Protein AF-A0A7X7KSI6-F1 (afdb_monomer_lite)

Secondary structure (DSSP, 8-state):
--HHHHHHHHHHHHHHHHHHHHHHHHHHS-EEETTEEE--THHHHHHHHHHH-HHHHHHHHHHHHHHHHHH---S---HHHHHHHHHHHHHHHHHHHHH-----HHHHHHHHHHHIIIIIIIIHHHHHHHH-

Foldseek 3Di:
DPDVVVVVVVLVVLLVVLLVVLLCQQPVVWDDDPPDIDGPSLVSLLVNLQPNHLQSSLVSQLVSVVVSCVVPVPDDDDVLLSNLSSVLSNLSNVLNVVVVDHPDPVSNVVSVVVSCVPRVVPSVVVRVVVVD

Radius of gyration: 15.12 Å; chains: 1; bounding box: 46×34×44 Å

Structure (mmCIF, N/CA/C/O backbone):
data_AF-A0A7X7KSI6-F1
#
_entry.id   AF-A0A7X7KSI6-F1
#
loop_
_atom_site.group_PDB
_atom_site.id
_atom_site.type_symbol
_atom_site.label_atom_id
_atom_site.label_alt_id
_atom_site.label_comp_id
_atom_site.label_asym_id
_atom_site.label_entity_id
_atom_site.label_seq_id
_atom_site.pdbx_PDB_ins_code
_atom_site.Cartn_x
_atom_site.Cartn_y
_atom_site.Cartn_z
_atom_site.occupancy
_atom_site.B_iso_or_equiv
_atom_site.auth_seq_id
_atom_site.auth_comp_id
_atom_site.auth_asym_id
_atom_site.auth_atom_id
_atom_site.pdbx_PDB_model_num
ATOM 1 N N . MET A 1 1 ? -23.593 -12.921 20.359 1.00 45.38 1 MET A N 1
ATOM 2 C CA . MET A 1 1 ? -22.339 -13.456 19.773 1.00 45.38 1 MET A CA 1
ATOM 3 C C . MET A 1 1 ? -22.084 -13.034 18.306 1.00 45.38 1 MET A C 1
ATOM 5 O O . MET A 1 1 ? -21.289 -13.690 17.650 1.00 45.38 1 MET A O 1
ATOM 9 N N . SER A 1 2 ? -22.694 -11.970 17.741 1.00 49.12 2 SER A N 1
ATOM 10 C CA . SER A 1 2 ? -22.824 -11.886 16.262 1.00 49.12 2 SER A CA 1
ATOM 11 C C . SER A 1 2 ? -22.322 -10.632 15.516 1.00 49.12 2 SER A C 1
ATOM 13 O O . SER A 1 2 ? -22.258 -10.691 14.290 1.00 49.12 2 SER A O 1
ATOM 15 N N . GLN A 1 3 ? -21.936 -9.522 16.163 1.00 55.69 3 GLN A N 1
ATOM 16 C CA . GLN A 1 3 ? -21.551 -8.303 15.413 1.00 55.69 3 GLN A CA 1
ATOM 17 C C . GLN A 1 3 ? -20.062 -8.252 15.027 1.00 55.69 3 GLN A C 1
ATOM 19 O O . GLN A 1 3 ? -19.723 -7.860 13.910 1.00 55.69 3 GLN A O 1
ATOM 24 N N . THR A 1 4 ? -19.165 -8.727 15.896 1.00 63.66 4 THR A N 1
ATOM 25 C CA . THR A 1 4 ? -17.717 -8.756 15.618 1.00 63.66 4 THR A CA 1
ATOM 26 C C . THR A 1 4 ? -17.382 -9.686 14.449 1.00 63.66 4 THR A C 1
ATOM 28 O O . THR A 1 4 ? -16.657 -9.294 13.538 1.00 63.66 4 THR A O 1
ATOM 31 N N . ASN A 1 5 ? -17.991 -10.878 14.406 1.00 64.12 5 ASN A N 1
ATOM 32 C CA . ASN A 1 5 ? -17.717 -11.879 13.369 1.00 64.12 5 ASN A CA 1
ATOM 33 C C . ASN A 1 5 ? -18.138 -11.413 11.971 1.00 64.12 5 ASN A C 1
ATOM 35 O O . ASN A 1 5 ? -17.400 -11.612 11.010 1.00 64.12 5 ASN A O 1
ATOM 39 N N . ARG A 1 6 ? -19.284 -10.731 11.844 1.00 68.31 6 ARG A N 1
ATOM 40 C CA . ARG A 1 6 ? -19.756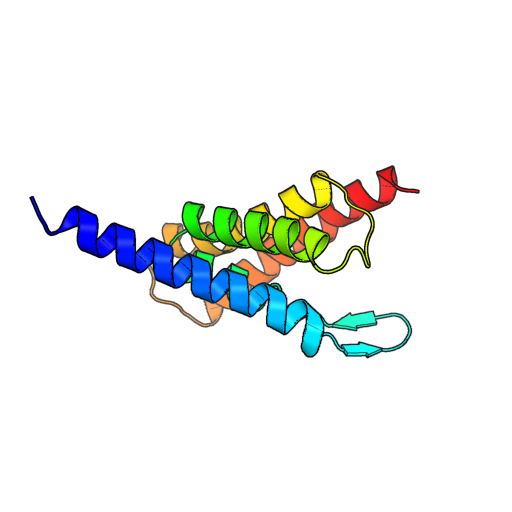 -10.212 10.551 1.00 68.31 6 ARG A CA 1
ATOM 41 C C . ARG A 1 6 ? -18.793 -9.175 9.972 1.00 68.31 6 ARG A C 1
ATOM 43 O O . ARG A 1 6 ? -18.522 -9.198 8.775 1.00 68.31 6 ARG A O 1
ATOM 50 N N . ASN A 1 7 ? -18.257 -8.290 10.810 1.00 77.62 7 ASN A N 1
ATOM 51 C CA . ASN A 1 7 ? -17.293 -7.283 10.369 1.00 77.62 7 ASN A CA 1
ATOM 52 C C . ASN A 1 7 ? -15.943 -7.907 10.000 1.00 77.62 7 ASN A C 1
ATOM 54 O O . ASN A 1 7 ? -15.354 -7.509 8.997 1.00 77.62 7 ASN A O 1
ATOM 58 N N . SER A 1 8 ? -15.483 -8.912 10.748 1.00 82.69 8 SER A N 1
ATOM 59 C CA . SER A 1 8 ? -14.259 -9.652 10.420 1.00 82.69 8 SER A CA 1
ATOM 60 C C . SER A 1 8 ? -14.375 -10.409 9.096 1.00 82.69 8 SER A C 1
ATOM 62 O O . SER A 1 8 ? -13.482 -10.297 8.261 1.00 82.69 8 SER A O 1
ATOM 64 N N . ILE A 1 9 ? -15.496 -11.098 8.856 1.00 88.81 9 ILE A N 1
ATOM 65 C CA . ILE A 1 9 ? -15.747 -11.802 7.589 1.00 88.81 9 ILE A CA 1
ATOM 66 C C . ILE A 1 9 ? -15.773 -10.807 6.426 1.00 88.81 9 ILE A C 1
ATOM 68 O O . ILE A 1 9 ? -15.102 -11.026 5.426 1.00 88.81 9 ILE A O 1
ATOM 72 N N . ARG A 1 10 ? -16.462 -9.666 6.569 1.00 88.12 10 ARG A N 1
ATOM 73 C CA . ARG A 1 10 ? -16.497 -8.633 5.517 1.00 88.12 10 ARG A CA 1
ATOM 74 C C . ARG A 1 10 ? -15.107 -8.086 5.186 1.00 88.12 10 ARG A C 1
ATOM 76 O O . ARG A 1 10 ? -14.801 -7.921 4.009 1.00 88.12 10 ARG A O 1
ATOM 83 N N . LYS A 1 11 ? -14.270 -7.819 6.196 1.00 88.25 11 LYS A N 1
ATOM 84 C CA . LYS A 1 11 ? -12.886 -7.358 5.986 1.00 88.25 11 LYS A CA 1
ATOM 85 C C . LYS A 1 11 ? -12.047 -8.406 5.262 1.00 88.25 11 LYS A C 1
ATOM 87 O O . LYS A 1 11 ? -11.344 -8.057 4.322 1.00 88.25 11 LYS A O 1
ATOM 92 N N . LEU A 1 12 ? -12.177 -9.672 5.656 1.00 91.56 12 LEU A N 1
ATOM 93 C CA . LEU A 1 12 ? -11.492 -10.786 5.007 1.00 91.56 12 LEU A CA 1
ATOM 94 C C . LEU A 1 12 ? -11.904 -10.920 3.535 1.00 91.56 12 LEU A C 1
ATOM 96 O O . LEU A 1 12 ? -11.042 -11.003 2.666 1.00 91.56 12 LEU A O 1
ATOM 100 N N . THR A 1 13 ? -13.206 -10.887 3.242 1.00 93.88 13 THR A N 1
ATOM 101 C CA . THR A 1 13 ? -13.708 -10.972 1.864 1.00 93.88 13 THR A CA 1
ATOM 102 C C . THR A 1 13 ? -13.217 -9.799 1.018 1.00 93.88 13 THR A C 1
ATOM 104 O O . THR A 1 13 ? -12.763 -10.008 -0.101 1.00 93.88 13 THR A O 1
ATOM 107 N N . LEU A 1 14 ? -13.247 -8.571 1.548 1.00 92.88 14 LEU A N 1
ATOM 108 C CA . LEU A 1 14 ? -12.734 -7.397 0.835 1.00 92.88 14 LEU A CA 1
ATOM 109 C C . LEU A 1 14 ? -11.226 -7.487 0.581 1.00 92.88 14 LEU A C 1
ATOM 111 O O . LEU A 1 14 ? -10.791 -7.202 -0.531 1.00 92.88 14 LEU A O 1
ATOM 115 N N . ALA A 1 15 ? -10.436 -7.921 1.568 1.00 93.00 15 ALA A N 1
ATOM 116 C CA . ALA A 1 15 ? -9.001 -8.136 1.392 1.00 93.00 15 ALA A CA 1
ATOM 117 C C . ALA A 1 15 ? -8.726 -9.173 0.293 1.00 93.00 15 ALA A C 1
ATOM 119 O O . ALA A 1 15 ? -7.892 -8.940 -0.578 1.00 93.00 15 ALA A O 1
ATOM 120 N N . ALA A 1 16 ? -9.481 -10.277 0.278 1.00 93.19 16 ALA A N 1
ATOM 121 C CA . ALA A 1 16 ? -9.361 -11.305 -0.751 1.00 93.19 16 ALA A CA 1
ATOM 122 C C . ALA A 1 16 ? -9.702 -10.775 -2.155 1.00 93.19 16 ALA A C 1
ATOM 124 O O . ALA A 1 16 ? -8.996 -11.079 -3.115 1.00 93.19 16 ALA A O 1
ATOM 125 N N . VAL A 1 17 ? -10.740 -9.940 -2.277 1.00 94.81 17 VAL A N 1
ATOM 126 C CA . VAL A 1 17 ? -11.109 -9.293 -3.546 1.00 94.81 17 VAL A CA 1
ATOM 127 C C . VAL A 1 17 ? -10.021 -8.325 -4.010 1.00 94.81 17 VAL A C 1
ATOM 129 O O . VAL A 1 17 ? -9.633 -8.369 -5.175 1.00 94.81 17 VAL A O 1
ATOM 132 N N . PHE A 1 18 ? -9.482 -7.483 -3.122 1.00 94.06 18 PHE A N 1
ATOM 133 C CA . PHE A 1 18 ? -8.395 -6.566 -3.482 1.00 94.06 18 PHE A CA 1
ATOM 134 C C . PHE A 1 18 ? -7.111 -7.301 -3.862 1.00 94.06 18 PHE A C 1
ATOM 136 O O . PHE A 1 18 ? -6.446 -6.900 -4.811 1.00 94.06 18 PHE A O 1
ATOM 143 N N . MET A 1 19 ? -6.790 -8.394 -3.173 1.00 93.69 19 MET A N 1
ATOM 144 C CA . MET A 1 19 ? -5.671 -9.270 -3.515 1.00 93.69 19 MET A CA 1
ATOM 145 C C . MET A 1 19 ? -5.849 -9.877 -4.910 1.00 93.69 19 MET A C 1
ATOM 147 O O . MET A 1 19 ? -4.952 -9.772 -5.744 1.00 93.69 19 MET A O 1
ATOM 151 N N . ALA A 1 20 ? -7.015 -10.465 -5.197 1.00 92.25 20 ALA A N 1
ATOM 152 C CA . ALA A 1 20 ? -7.313 -11.019 -6.516 1.00 92.25 20 ALA A CA 1
ATOM 153 C C . ALA A 1 20 ? -7.224 -9.940 -7.608 1.00 92.25 20 ALA A C 1
ATOM 155 O O . ALA A 1 20 ? -6.616 -10.160 -8.656 1.00 92.25 20 ALA A O 1
ATOM 156 N N . LEU A 1 21 ? -7.753 -8.745 -7.334 1.00 92.56 21 LEU A N 1
ATOM 157 C CA . LEU A 1 21 ? -7.670 -7.603 -8.238 1.00 92.56 21 LEU A CA 1
ATOM 158 C C . LEU A 1 21 ? -6.217 -7.160 -8.464 1.00 92.56 21 LEU A C 1
ATOM 160 O O . LEU A 1 21 ? -5.846 -6.898 -9.603 1.00 92.56 21 LEU A O 1
ATOM 164 N N . ALA A 1 22 ? -5.379 -7.118 -7.421 1.00 90.44 22 ALA A N 1
ATOM 165 C CA . ALA A 1 22 ? -3.957 -6.788 -7.535 1.00 90.44 22 ALA A CA 1
ATOM 166 C C . ALA A 1 22 ? -3.239 -7.756 -8.478 1.00 90.44 22 ALA A C 1
ATOM 168 O O . ALA A 1 22 ? -2.513 -7.322 -9.375 1.00 90.44 22 ALA A O 1
ATOM 169 N N . ILE A 1 23 ? -3.487 -9.059 -8.326 1.00 89.00 23 ILE A N 1
ATOM 170 C CA . ILE A 1 23 ? -2.894 -10.097 -9.175 1.00 89.00 23 ILE A CA 1
ATOM 171 C C . ILE A 1 23 ? -3.346 -9.906 -10.626 1.00 89.00 23 ILE A C 1
ATOM 173 O O . ILE A 1 23 ? -2.505 -9.816 -11.518 1.00 89.00 23 ILE A O 1
ATOM 177 N N . VAL A 1 24 ? -4.652 -9.769 -10.871 1.00 89.62 24 VAL A N 1
ATOM 178 C CA . VAL A 1 24 ? -5.196 -9.583 -12.225 1.00 89.62 24 VAL A CA 1
ATOM 179 C C . VAL A 1 24 ? -4.636 -8.312 -12.874 1.00 89.62 24 VAL A C 1
ATOM 181 O O . VAL A 1 24 ? -4.122 -8.375 -13.988 1.00 89.62 24 VAL A O 1
ATOM 184 N N . LEU A 1 25 ? -4.635 -7.170 -12.179 1.00 86.56 25 LEU A N 1
ATOM 185 C CA . LEU A 1 25 ? -4.106 -5.909 -12.719 1.00 86.56 25 LEU A CA 1
ATOM 186 C C . LEU A 1 25 ? -2.606 -5.977 -13.009 1.00 86.56 25 LEU A C 1
ATOM 188 O O . LEU A 1 25 ? -2.150 -5.442 -14.018 1.00 86.56 25 LEU A O 1
ATOM 192 N N . THR A 1 26 ? -1.834 -6.650 -12.156 1.00 84.12 26 THR A N 1
ATOM 193 C CA . THR A 1 26 ? -0.390 -6.833 -12.372 1.00 84.12 26 THR A CA 1
ATOM 194 C C . THR A 1 26 ? -0.099 -7.673 -13.610 1.00 84.12 26 THR A C 1
ATOM 196 O O . THR A 1 26 ? 0.949 -7.499 -14.229 1.00 84.12 26 THR A O 1
ATOM 199 N N . ARG A 1 27 ? -0.993 -8.605 -13.954 1.00 77.94 27 ARG A N 1
ATOM 200 C CA . ARG A 1 27 ? -0.772 -9.588 -15.020 1.00 77.94 27 ARG A CA 1
ATOM 201 C C . ARG A 1 27 ? -1.354 -9.155 -16.358 1.00 77.94 27 ARG A C 1
ATOM 203 O O . ARG A 1 27 ? -0.668 -9.266 -17.364 1.00 77.94 27 ARG A O 1
ATOM 210 N N . PHE A 1 28 ? -2.585 -8.657 -16.366 1.00 78.50 28 PHE A N 1
ATOM 211 C CA . PHE A 1 28 ? -3.305 -8.327 -17.598 1.00 78.50 28 PHE A CA 1
ATOM 212 C C . PHE A 1 28 ? -3.156 -6.864 -18.007 1.00 78.50 28 PHE A C 1
ATOM 214 O O . PHE A 1 28 ? -3.258 -6.550 -19.186 1.00 78.50 28 PHE A O 1
ATOM 221 N N . LEU A 1 29 ? -2.909 -5.970 -17.045 1.00 77.00 29 LEU A N 1
ATOM 222 C CA . LEU A 1 29 ? -2.878 -4.528 -17.280 1.00 77.00 29 LEU A CA 1
ATOM 223 C C . LEU A 1 29 ? -1.470 -3.926 -17.183 1.00 77.00 29 LEU A C 1
ATOM 225 O O . LEU A 1 29 ? -1.332 -2.708 -17.251 1.00 77.00 29 LEU A O 1
ATOM 229 N N . SER A 1 30 ? -0.414 -4.736 -17.027 1.00 76.56 30 SER A N 1
ATOM 230 C CA . SER A 1 30 ? 0.952 -4.203 -17.047 1.00 76.56 30 SER A CA 1
ATOM 231 C C . SER A 1 30 ? 1.369 -3.848 -18.472 1.00 76.56 30 SER A C 1
ATOM 233 O O . SER A 1 30 ? 1.522 -4.737 -19.313 1.00 76.56 30 SER A O 1
ATOM 235 N N . ILE A 1 31 ? 1.601 -2.565 -18.728 1.00 77.19 31 ILE A N 1
ATOM 236 C CA . ILE A 1 31 ? 2.078 -2.079 -20.021 1.00 77.19 31 ILE A CA 1
ATOM 237 C C . ILE A 1 31 ? 3.604 -1.993 -19.940 1.00 77.19 31 ILE A C 1
ATOM 239 O O . ILE A 1 31 ? 4.151 -1.205 -19.167 1.00 77.19 31 ILE A O 1
ATOM 243 N N . ASN A 1 32 ? 4.292 -2.829 -20.717 1.00 75.81 32 ASN A N 1
ATOM 244 C CA . ASN A 1 32 ? 5.749 -2.806 -20.830 1.00 75.81 32 ASN A CA 1
ATOM 245 C C . ASN A 1 32 ? 6.123 -1.993 -22.073 1.00 75.81 32 ASN A C 1
ATOM 247 O O . ASN A 1 32 ? 5.847 -2.408 -23.196 1.00 75.81 32 ASN A O 1
ATOM 251 N N . VAL A 1 33 ? 6.730 -0.830 -21.867 1.00 78.31 33 VAL A N 1
ATOM 252 C CA . VAL A 1 33 ? 7.226 0.058 -22.919 1.00 78.31 33 VAL A CA 1
ATOM 253 C C . VAL A 1 33 ? 8.747 -0.028 -22.923 1.00 78.31 33 VAL A C 1
ATOM 255 O O . VAL A 1 33 ? 9.391 0.734 -22.212 1.00 78.31 33 VAL A O 1
ATOM 258 N N . ALA A 1 34 ? 9.306 -0.955 -23.707 1.00 74.25 34 ALA A N 1
ATOM 259 C CA . ALA A 1 34 ? 10.743 -1.196 -23.921 1.00 74.25 34 ALA A CA 1
ATOM 260 C C . ALA A 1 34 ? 11.617 -1.267 -22.644 1.00 74.25 34 ALA A C 1
ATOM 262 O O . ALA A 1 34 ? 12.033 -2.349 -22.250 1.00 74.25 34 ALA A O 1
ATOM 263 N N . VAL A 1 35 ? 11.886 -0.125 -22.008 1.00 74.06 35 VAL A N 1
ATOM 264 C CA . VAL A 1 35 ? 12.718 0.041 -20.805 1.00 74.06 35 VAL A CA 1
ATOM 265 C C . VAL A 1 35 ? 11.878 0.270 -19.535 1.00 74.06 35 VAL A C 1
ATOM 267 O O . VAL A 1 35 ? 12.332 -0.020 -18.432 1.00 74.06 35 VAL A O 1
ATOM 270 N N . PHE A 1 36 ? 10.639 0.755 -19.664 1.00 70.31 36 PHE A N 1
ATOM 271 C CA . PHE A 1 36 ? 9.753 1.065 -18.540 1.00 70.31 36 PHE A CA 1
ATOM 272 C C . PHE A 1 36 ? 8.574 0.101 -18.462 1.00 70.31 36 PHE A C 1
ATOM 274 O O . PHE A 1 36 ? 7.907 -0.185 -19.454 1.00 70.31 36 PHE A O 1
ATOM 281 N N . ARG A 1 37 ? 8.258 -0.354 -17.249 1.00 73.06 37 ARG A N 1
ATOM 282 C CA . ARG A 1 37 ? 7.077 -1.170 -16.964 1.00 73.06 37 ARG A CA 1
ATOM 283 C C . ARG A 1 37 ? 6.109 -0.384 -16.091 1.00 73.06 37 ARG A C 1
ATOM 285 O O . ARG A 1 37 ? 6.388 -0.136 -14.921 1.00 73.06 37 ARG A O 1
ATOM 292 N N . PHE A 1 38 ? 4.943 -0.054 -16.638 1.00 76.69 38 PHE A N 1
ATOM 293 C CA . PHE A 1 38 ? 3.841 0.524 -15.875 1.00 76.69 38 PHE A CA 1
ATOM 294 C C . PHE A 1 38 ? 2.959 -0.599 -15.330 1.00 76.69 38 PHE A C 1
ATOM 296 O O . PHE A 1 38 ? 2.301 -1.315 -16.085 1.00 76.69 38 PHE A O 1
ATOM 303 N N . GLY A 1 39 ? 2.970 -0.780 -14.009 1.00 79.81 39 GLY A N 1
ATOM 304 C CA . GLY A 1 39 ? 2.171 -1.792 -13.320 1.00 79.81 39 GLY A CA 1
ATOM 305 C C . GLY A 1 39 ? 1.072 -1.171 -12.464 1.00 79.81 39 GLY A C 1
ATOM 306 O O . GLY A 1 39 ? 1.356 -0.387 -11.565 1.00 79.81 39 GLY A O 1
ATOM 307 N N . PHE A 1 40 ? -0.178 -1.587 -12.675 1.00 83.00 40 PHE A N 1
ATOM 308 C CA . PHE A 1 40 ? -1.320 -1.154 -11.854 1.00 83.00 40 PHE A CA 1
ATOM 309 C C . PHE A 1 40 ? -1.569 -2.043 -10.626 1.00 83.00 40 PHE A C 1
ATOM 311 O O . PHE A 1 40 ? -2.503 -1.809 -9.864 1.00 83.00 40 PHE A O 1
ATOM 318 N N . GLY A 1 41 ? -0.720 -3.047 -10.400 1.00 83.94 41 GLY A N 1
ATOM 319 C CA . GLY A 1 41 ? -0.835 -4.006 -9.298 1.00 83.94 41 GLY A CA 1
ATOM 320 C C . GLY A 1 41 ? -0.827 -3.401 -7.900 1.00 83.94 41 GLY A C 1
ATOM 321 O O . GLY A 1 41 ? -1.462 -3.918 -6.986 1.00 83.94 41 GLY A O 1
ATOM 322 N N . MET A 1 42 ? -0.139 -2.273 -7.741 1.00 87.19 42 MET A N 1
ATOM 323 C CA . MET A 1 42 ? -0.064 -1.563 -6.469 1.00 87.19 42 MET A CA 1
ATOM 324 C C . MET A 1 42 ? -1.383 -0.861 -6.122 1.00 87.19 42 MET A C 1
ATOM 326 O O . MET A 1 42 ? -1.649 -0.641 -4.944 1.00 87.19 42 MET A O 1
ATOM 330 N N . VAL A 1 43 ? -2.233 -0.526 -7.101 1.00 90.25 43 VAL A N 1
ATOM 331 C CA . VAL A 1 43 ? -3.456 0.259 -6.857 1.00 90.25 43 VAL A CA 1
ATOM 332 C C . VAL A 1 43 ? -4.422 -0.474 -5.913 1.00 90.25 43 VAL A C 1
ATOM 334 O O . VAL A 1 43 ? -4.799 0.115 -4.897 1.00 90.25 43 VAL A O 1
ATOM 337 N N . PRO A 1 44 ? -4.779 -1.756 -6.134 1.00 91.81 44 PRO A N 1
ATOM 338 C CA . PRO A 1 44 ? -5.654 -2.480 -5.210 1.00 91.81 44 PRO A CA 1
ATOM 339 C C . PRO A 1 44 ? -5.030 -2.706 -3.828 1.00 91.81 44 PRO A C 1
ATOM 341 O O . PRO A 1 44 ? -5.749 -2.711 -2.832 1.00 91.81 44 PRO A O 1
ATOM 344 N N . VAL A 1 45 ? -3.702 -2.838 -3.744 1.00 92.56 45 VAL A N 1
ATOM 345 C CA . VAL A 1 45 ? -2.981 -2.973 -2.465 1.00 92.56 45 VAL A CA 1
ATOM 346 C C . VAL A 1 45 ? -3.083 -1.683 -1.643 1.00 92.56 45 VAL A C 1
ATOM 348 O O . VAL A 1 45 ? -3.378 -1.732 -0.448 1.00 92.56 45 VAL A O 1
ATOM 351 N N . HIS A 1 46 ? -2.927 -0.521 -2.283 1.00 91.25 46 HIS A N 1
ATOM 352 C CA . HIS A 1 46 ? -3.135 0.774 -1.631 1.00 91.25 46 HIS A CA 1
ATOM 353 C C . HIS A 1 46 ? -4.592 0.943 -1.186 1.00 91.25 46 HIS A C 1
ATOM 355 O O . HIS A 1 46 ? -4.839 1.329 -0.044 1.00 91.25 46 HIS A O 1
ATOM 361 N N . LEU A 1 47 ? -5.560 0.580 -2.039 1.00 91.00 47 LEU A N 1
ATOM 362 C CA . LEU A 1 47 ? -6.986 0.609 -1.693 1.00 91.00 47 LEU A CA 1
ATOM 363 C C . LEU A 1 47 ? -7.310 -0.280 -0.485 1.00 91.00 47 LEU A C 1
ATOM 365 O O . LEU A 1 47 ? -8.056 0.147 0.397 1.00 91.00 47 LEU A O 1
ATOM 369 N N . ALA A 1 48 ? -6.720 -1.475 -0.400 1.00 92.81 48 ALA A N 1
ATOM 370 C CA . ALA A 1 48 ? -6.866 -2.349 0.759 1.00 92.81 48 ALA A CA 1
ATOM 371 C C . ALA A 1 48 ? -6.328 -1.687 2.036 1.00 92.81 48 ALA A C 1
ATOM 373 O O . ALA A 1 48 ? -7.008 -1.703 3.061 1.00 92.81 48 ALA A O 1
ATOM 374 N N . GLY A 1 49 ? -5.159 -1.042 1.970 1.00 90.94 49 GLY A N 1
ATOM 375 C CA . GLY A 1 49 ? -4.606 -0.270 3.085 1.00 90.94 49 GLY A CA 1
ATOM 376 C C . GLY A 1 49 ? -5.525 0.872 3.517 1.00 90.94 49 GLY A C 1
ATOM 377 O O . GLY A 1 49 ? -5.837 1.005 4.701 1.00 90.94 49 GLY A O 1
ATOM 378 N N . TYR A 1 50 ? -6.019 1.661 2.565 1.00 90.19 50 TYR A N 1
ATOM 379 C CA . TYR A 1 50 ? -6.889 2.802 2.839 1.00 90.19 50 TYR A CA 1
ATOM 380 C C . TYR A 1 50 ? -8.246 2.419 3.440 1.00 90.19 50 TYR A C 1
ATOM 382 O O . TYR A 1 50 ? -8.757 3.133 4.301 1.00 90.19 50 TYR A O 1
ATOM 390 N N . LEU A 1 51 ? -8.848 1.319 2.978 1.00 89.19 51 LEU A N 1
ATOM 391 C CA . LEU A 1 51 ? -10.213 0.930 3.348 1.00 89.19 51 LEU A CA 1
ATOM 392 C C . LEU A 1 51 ? -10.268 -0.035 4.536 1.00 89.19 51 LEU A C 1
ATOM 394 O O . LEU A 1 51 ? -11.211 0.013 5.326 1.00 89.19 51 LEU A O 1
ATOM 398 N N . LEU A 1 52 ? -9.287 -0.930 4.662 1.00 89.62 52 LEU A N 1
ATOM 399 C CA . LEU A 1 52 ? -9.269 -1.985 5.682 1.00 89.62 52 LEU A CA 1
ATOM 400 C C . LEU A 1 52 ? -8.260 -1.703 6.806 1.00 89.62 52 LEU A C 1
ATOM 402 O O . LEU A 1 52 ? -8.332 -2.334 7.866 1.00 89.62 52 LEU A O 1
ATOM 406 N N . GLY A 1 53 ? -7.370 -0.731 6.602 1.00 89.62 53 GLY A N 1
ATOM 407 C CA . GLY A 1 53 ? -6.333 -0.316 7.538 1.00 89.62 53 GLY A CA 1
ATOM 408 C C . GLY A 1 53 ? -4.955 -0.920 7.230 1.00 89.62 53 GLY A C 1
ATOM 409 O O . GLY A 1 53 ? -4.830 -1.812 6.387 1.00 89.62 53 GLY A O 1
ATOM 410 N N . PRO A 1 54 ? -3.908 -0.470 7.949 1.00 91.56 54 PRO A N 1
ATOM 411 C CA . PRO A 1 54 ? -2.512 -0.801 7.648 1.00 91.56 54 PRO A CA 1
ATOM 412 C C . PRO A 1 54 ? -2.219 -2.305 7.695 1.00 91.56 54 PRO A C 1
ATOM 414 O O . PRO A 1 54 ? -1.547 -2.828 6.813 1.00 91.56 54 PRO A O 1
ATOM 417 N N . PHE A 1 55 ? -2.764 -3.024 8.681 1.00 92.50 55 PHE A N 1
ATOM 418 C CA . PHE A 1 55 ? -2.521 -4.463 8.827 1.00 92.50 55 PHE A CA 1
ATOM 419 C C . PHE A 1 55 ? -3.112 -5.282 7.668 1.00 92.50 55 PHE A C 1
ATOM 421 O O . PHE A 1 55 ? -2.441 -6.138 7.096 1.00 92.50 55 PHE A O 1
ATOM 428 N N . TRP A 1 56 ? -4.355 -4.984 7.277 1.00 92.06 56 TRP A N 1
ATOM 429 C CA . TRP A 1 56 ? -5.012 -5.667 6.160 1.00 92.06 56 TRP A CA 1
ATOM 430 C C . TRP A 1 56 ? -4.404 -5.277 4.810 1.00 92.06 56 TRP A C 1
ATOM 432 O O . TRP A 1 56 ? -4.293 -6.134 3.936 1.00 92.06 56 TRP A O 1
ATOM 442 N N . GLY A 1 57 ? -3.954 -4.029 4.647 1.00 92.50 57 GLY A N 1
ATOM 443 C CA . GLY A 1 57 ? -3.189 -3.597 3.475 1.00 92.50 57 GLY A CA 1
ATOM 444 C C . GLY A 1 57 ? -1.871 -4.356 3.329 1.00 92.50 57 GLY A C 1
ATOM 445 O O . GLY A 1 57 ? -1.587 -4.881 2.254 1.00 92.50 57 GLY A O 1
ATOM 446 N N . ALA A 1 58 ? -1.110 -4.485 4.419 1.00 94.38 58 ALA A N 1
ATOM 447 C CA . ALA A 1 58 ? 0.145 -5.234 4.436 1.00 94.38 58 ALA A CA 1
ATOM 448 C C . ALA A 1 58 ? -0.056 -6.706 4.062 1.00 94.38 58 ALA A C 1
ATOM 450 O O . ALA A 1 58 ? 0.644 -7.230 3.197 1.00 94.38 58 ALA A O 1
ATOM 451 N N . LEU A 1 59 ? -1.060 -7.352 4.665 1.00 94.56 59 LEU A N 1
ATOM 452 C CA . LEU A 1 59 ? -1.399 -8.743 4.376 1.00 94.56 59 LEU A CA 1
ATOM 453 C C . LEU A 1 59 ? -1.831 -8.931 2.915 1.00 94.56 59 LEU A C 1
ATOM 455 O O . LEU A 1 59 ? -1.411 -9.885 2.270 1.00 94.56 59 LEU A O 1
ATOM 459 N N . THR A 1 60 ? -2.629 -8.003 2.379 1.00 93.94 60 THR A N 1
ATOM 460 C CA . THR A 1 60 ? -3.073 -8.037 0.977 1.00 93.94 60 THR A CA 1
ATOM 461 C C . THR A 1 60 ? -1.883 -7.941 0.022 1.00 93.94 60 THR A C 1
ATOM 463 O O . THR A 1 60 ? -1.814 -8.716 -0.925 1.00 93.94 60 THR A O 1
ATOM 466 N N . GLY A 1 61 ? -0.933 -7.032 0.276 1.00 92.50 61 GLY A N 1
ATOM 467 C CA . GLY A 1 61 ? 0.278 -6.879 -0.540 1.00 92.50 61 GLY A CA 1
ATOM 468 C C . GLY A 1 61 ? 1.195 -8.100 -0.479 1.00 92.50 61 GLY A C 1
ATOM 469 O O . GLY A 1 61 ? 1.616 -8.602 -1.519 1.00 92.50 61 GLY A O 1
ATOM 470 N N . LEU A 1 62 ? 1.424 -8.625 0.729 1.00 93.88 62 LEU A N 1
ATOM 471 C CA . LEU A 1 62 ? 2.229 -9.826 0.958 1.00 93.88 62 LEU A CA 1
ATOM 472 C C . LEU A 1 62 ? 1.654 -11.035 0.213 1.00 93.88 62 LEU A C 1
ATOM 474 O O . LEU A 1 62 ? 2.368 -11.718 -0.518 1.00 93.88 62 LEU A O 1
ATOM 478 N N . LEU A 1 63 ? 0.356 -11.297 0.379 1.00 93.06 63 LEU A N 1
ATOM 479 C CA . LEU A 1 63 ? -0.292 -12.448 -0.245 1.00 93.06 63 LEU A CA 1
ATOM 480 C C . LEU A 1 63 ? -0.428 -12.277 -1.760 1.00 93.06 63 LEU A C 1
ATOM 482 O O . LEU A 1 63 ? -0.238 -13.247 -2.489 1.00 93.06 63 LEU A O 1
ATOM 486 N N . ALA A 1 64 ? -0.716 -11.065 -2.246 1.00 91.31 64 ALA A N 1
ATOM 487 C CA . ALA A 1 64 ? -0.774 -10.793 -3.680 1.00 91.31 64 ALA A CA 1
ATOM 488 C C . ALA A 1 64 ? 0.569 -11.067 -4.369 1.00 91.31 64 ALA A C 1
ATOM 490 O O . ALA A 1 64 ? 0.577 -11.603 -5.475 1.00 91.31 64 ALA A O 1
ATOM 491 N N . ASP A 1 65 ? 1.687 -10.744 -3.715 1.00 89.81 65 ASP A N 1
ATOM 492 C CA . ASP A 1 65 ? 3.023 -11.005 -4.248 1.00 89.81 65 ASP A CA 1
ATOM 493 C C . ASP A 1 65 ? 3.386 -12.496 -4.198 1.00 89.81 65 ASP A C 1
ATOM 495 O O . ASP A 1 65 ? 3.764 -13.056 -5.223 1.00 89.81 65 ASP A O 1
ATOM 499 N N . LEU A 1 66 ? 3.170 -13.176 -3.063 1.00 90.38 66 LEU A N 1
ATOM 500 C CA . LEU A 1 66 ? 3.432 -14.617 -2.932 1.00 90.38 66 LEU A CA 1
ATOM 501 C C . LEU A 1 66 ? 2.604 -15.453 -3.915 1.00 90.38 66 LEU A C 1
ATOM 503 O O . LEU A 1 66 ? 3.143 -16.289 -4.640 1.00 90.38 66 LEU A O 1
ATOM 507 N N . ILE A 1 67 ? 1.292 -15.216 -3.967 1.00 90.00 67 ILE A N 1
ATOM 508 C CA . ILE A 1 67 ? 0.395 -15.920 -4.892 1.00 90.00 67 ILE A CA 1
ATOM 509 C C . ILE A 1 67 ? 0.711 -15.501 -6.329 1.00 90.00 67 ILE A C 1
ATOM 511 O O . ILE A 1 67 ? 0.704 -16.331 -7.238 1.00 90.00 67 ILE A O 1
ATOM 515 N N . GLY A 1 68 ? 1.036 -14.226 -6.545 1.00 85.94 68 GLY A N 1
ATOM 516 C CA . GLY A 1 68 ? 1.497 -13.721 -7.829 1.00 85.94 68 GLY A CA 1
ATOM 517 C C . GLY A 1 68 ? 2.705 -14.502 -8.338 1.00 85.94 68 GLY A C 1
ATOM 518 O O . GLY A 1 68 ? 2.668 -14.972 -9.475 1.00 85.94 68 GLY A O 1
ATOM 519 N N . LEU A 1 69 ? 3.733 -14.673 -7.509 1.00 85.12 69 LEU A N 1
ATOM 520 C CA . LEU A 1 69 ? 4.936 -15.459 -7.788 1.00 85.12 69 LEU A CA 1
ATOM 521 C C . LEU A 1 69 ? 4.611 -16.923 -8.099 1.00 85.12 69 LEU A C 1
ATOM 523 O O . LEU A 1 69 ? 5.141 -17.459 -9.068 1.00 85.12 69 LEU A O 1
ATOM 527 N N . MET A 1 70 ? 3.701 -17.541 -7.338 1.00 85.19 70 MET A N 1
ATOM 528 C CA . MET A 1 70 ? 3.256 -18.921 -7.576 1.00 85.19 70 MET A CA 1
ATOM 529 C C . MET A 1 70 ? 2.547 -19.102 -8.923 1.00 85.19 70 MET A C 1
ATOM 531 O O . MET A 1 70 ? 2.752 -20.111 -9.589 1.00 85.19 70 MET A O 1
ATOM 535 N N . ILE A 1 71 ? 1.717 -18.139 -9.333 1.00 83.25 71 ILE A N 1
ATOM 536 C CA . ILE A 1 71 ? 0.988 -18.208 -10.609 1.00 83.25 71 ILE A CA 1
ATOM 537 C C . ILE A 1 71 ? 1.935 -17.981 -11.790 1.00 83.25 71 ILE A C 1
ATOM 539 O O . ILE A 1 71 ? 1.780 -18.604 -12.838 1.00 83.25 71 ILE A O 1
ATOM 543 N N . ASN A 1 72 ? 2.890 -17.058 -11.658 1.00 69.88 72 ASN A N 1
ATOM 544 C CA . ASN A 1 72 ? 3.839 -16.758 -12.722 1.00 69.88 72 ASN A CA 1
ATOM 545 C C . ASN A 1 72 ? 5.131 -16.155 -12.147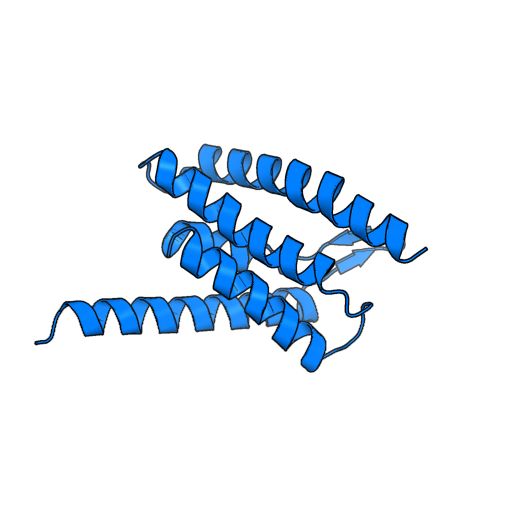 1.00 69.88 72 ASN A C 1
ATOM 547 O O . ASN A 1 72 ? 5.177 -14.978 -11.767 1.00 69.88 72 ASN A O 1
ATOM 551 N N . ALA A 1 73 ? 6.197 -16.953 -12.167 1.00 62.69 73 ALA A N 1
ATOM 552 C CA . ALA A 1 73 ? 7.534 -16.614 -11.681 1.00 62.69 73 ALA A CA 1
ATOM 553 C C . ALA A 1 73 ? 8.327 -15.691 -12.631 1.00 62.69 73 ALA A C 1
ATOM 555 O O . ALA A 1 73 ? 9.545 -15.783 -12.721 1.00 62.69 73 ALA A O 1
ATOM 556 N N . GLY A 1 74 ? 7.660 -14.788 -13.356 1.00 59.38 74 GLY A N 1
ATOM 557 C CA . GLY A 1 74 ? 8.304 -13.858 -14.293 1.00 59.38 74 GLY A CA 1
ATOM 558 C C . GLY A 1 74 ? 9.282 -12.848 -13.664 1.00 59.38 74 GLY A C 1
ATOM 559 O O . GLY A 1 74 ? 9.764 -11.974 -14.374 1.00 59.38 74 GLY A O 1
ATOM 560 N N . GLY A 1 75 ? 9.553 -12.928 -12.358 1.00 65.94 75 GLY A N 1
ATOM 561 C CA . GLY A 1 75 ? 10.564 -12.144 -11.650 1.00 65.94 75 GLY A CA 1
ATOM 562 C C . GLY A 1 75 ? 11.278 -13.001 -10.604 1.00 65.94 75 GLY A C 1
ATOM 563 O O . GLY A 1 75 ? 10.765 -14.046 -10.204 1.00 65.94 75 GLY A O 1
ATOM 564 N N . THR A 1 76 ? 12.459 -12.565 -10.165 1.00 71.50 76 THR A N 1
ATOM 565 C CA . THR A 1 76 ? 13.259 -13.306 -9.183 1.00 71.50 76 THR A CA 1
ATOM 566 C C . THR A 1 76 ? 12.519 -13.384 -7.844 1.00 71.50 76 THR A C 1
ATOM 568 O O . THR A 1 76 ? 12.241 -12.334 -7.256 1.00 71.50 76 THR A O 1
ATOM 571 N N . PRO A 1 77 ? 12.198 -14.590 -7.335 1.00 74.44 77 PRO A N 1
ATOM 572 C CA . PRO A 1 77 ? 11.620 -14.737 -6.007 1.00 74.44 77 PRO A CA 1
ATOM 573 C C . PRO A 1 77 ? 12.622 -14.218 -4.977 1.00 74.44 77 PRO A C 1
ATOM 575 O O . PRO A 1 77 ? 13.672 -14.816 -4.756 1.00 74.44 77 PRO A O 1
ATOM 578 N N . HIS A 1 78 ? 12.299 -13.091 -4.351 1.00 81.69 78 HIS A N 1
ATOM 579 C CA . HIS A 1 78 ? 13.135 -12.489 -3.325 1.00 81.69 78 HIS A CA 1
ATOM 580 C C . HIS A 1 78 ? 12.260 -12.025 -2.167 1.00 81.69 78 HIS A C 1
ATOM 582 O O . HIS A 1 78 ? 11.378 -11.183 -2.345 1.00 81.69 78 HIS A O 1
ATOM 588 N N . LEU A 1 79 ? 12.528 -12.536 -0.962 1.00 84.19 79 LEU A N 1
ATOM 589 C CA . LEU A 1 79 ? 11.743 -12.201 0.232 1.00 84.19 79 LEU A CA 1
ATOM 590 C C . LEU A 1 79 ? 11.740 -10.694 0.525 1.00 84.19 79 LEU A C 1
ATOM 592 O O . LEU A 1 79 ? 10.747 -10.164 1.017 1.00 84.19 79 LEU A O 1
ATOM 596 N N . GLY A 1 80 ? 12.811 -9.984 0.163 1.00 85.31 80 GLY A N 1
ATOM 597 C CA . GLY A 1 80 ? 12.870 -8.526 0.261 1.00 85.31 80 GLY A CA 1
ATOM 598 C C . GLY A 1 80 ? 11.872 -7.804 -0.655 1.00 85.31 80 GLY A C 1
ATOM 599 O O . GLY A 1 80 ? 11.299 -6.790 -0.256 1.00 85.31 80 GLY A O 1
ATOM 600 N N . ILE A 1 81 ? 11.583 -8.341 -1.847 1.00 85.62 81 ILE A N 1
ATOM 601 C CA . ILE A 1 81 ? 10.580 -7.760 -2.757 1.00 85.62 81 ILE A CA 1
ATOM 602 C C . ILE A 1 81 ? 9.183 -7.955 -2.161 1.00 85.62 81 ILE A C 1
ATOM 604 O O . ILE A 1 81 ? 8.439 -6.985 -2.032 1.00 85.62 81 ILE A O 1
ATOM 608 N N . THR A 1 82 ? 8.878 -9.158 -1.671 1.00 90.50 82 THR A N 1
ATOM 609 C CA . THR A 1 82 ? 7.618 -9.452 -0.970 1.00 90.50 82 THR A CA 1
ATOM 610 C C . THR A 1 82 ? 7.437 -8.599 0.287 1.00 90.50 82 THR A C 1
ATOM 612 O O . THR A 1 82 ? 6.347 -8.105 0.576 1.00 90.50 82 THR A O 1
ATOM 615 N N . PHE A 1 83 ? 8.508 -8.358 1.043 1.00 91.00 83 PHE A N 1
ATOM 616 C CA . PHE A 1 83 ? 8.460 -7.444 2.182 1.00 91.00 83 PHE A CA 1
ATOM 617 C C . PHE A 1 83 ? 8.149 -6.006 1.742 1.00 91.00 83 PHE A C 1
ATOM 619 O O . PHE A 1 83 ? 7.358 -5.305 2.372 1.00 91.00 83 PHE A O 1
ATOM 626 N N . THR A 1 84 ? 8.711 -5.578 0.614 1.00 91.06 84 THR A N 1
ATOM 627 C CA . THR A 1 84 ? 8.493 -4.243 0.047 1.00 91.06 84 THR A CA 1
ATOM 628 C C . THR A 1 84 ? 7.056 -4.053 -0.458 1.00 91.06 84 THR A C 1
ATOM 630 O O . THR A 1 84 ? 6.481 -2.973 -0.291 1.00 91.06 84 THR A O 1
ATOM 633 N N . THR A 1 85 ? 6.426 -5.080 -1.037 1.00 90.50 85 THR A N 1
ATOM 634 C CA . THR A 1 85 ? 5.003 -5.024 -1.432 1.00 90.50 85 THR A CA 1
ATOM 635 C C . THR A 1 85 ? 4.079 -5.000 -0.214 1.00 90.50 85 THR A C 1
ATOM 637 O O . THR A 1 85 ? 3.096 -4.255 -0.202 1.00 90.50 85 THR A O 1
ATOM 640 N N . ALA A 1 86 ? 4.423 -5.725 0.855 1.00 93.31 86 ALA A N 1
ATOM 641 C CA . ALA A 1 86 ? 3.724 -5.635 2.134 1.00 93.31 86 ALA A CA 1
ATOM 642 C C . ALA A 1 86 ? 3.841 -4.225 2.745 1.00 93.31 86 ALA A C 1
ATOM 644 O O . ALA A 1 86 ? 2.845 -3.652 3.196 1.00 93.31 86 ALA A O 1
ATOM 645 N N . MET A 1 87 ? 5.033 -3.620 2.706 1.00 92.38 87 MET A N 1
ATOM 646 C CA . MET A 1 87 ? 5.250 -2.258 3.201 1.00 92.38 87 MET A CA 1
ATOM 647 C C . MET A 1 87 ? 4.460 -1.203 2.421 1.00 92.38 87 MET A C 1
ATOM 649 O O . MET A 1 87 ? 3.953 -0.270 3.043 1.00 92.38 87 MET A O 1
ATOM 653 N N . HIS A 1 88 ? 4.277 -1.360 1.104 1.00 92.00 88 HIS A N 1
ATOM 654 C CA . HIS A 1 88 ? 3.409 -0.464 0.329 1.00 92.00 88 HIS A CA 1
ATOM 655 C C . HIS A 1 88 ? 1.985 -0.429 0.901 1.00 92.00 88 HIS A C 1
ATOM 657 O O . HIS A 1 88 ? 1.460 0.643 1.205 1.00 92.00 88 HIS A O 1
ATOM 663 N N . GLY A 1 89 ? 1.376 -1.602 1.109 1.00 91.62 89 GLY A N 1
ATOM 664 C CA . GLY A 1 89 ? 0.030 -1.702 1.679 1.00 91.62 89 GLY A CA 1
ATOM 665 C C . GLY A 1 89 ? -0.051 -1.192 3.120 1.00 91.62 89 GLY A C 1
ATOM 666 O O . GLY A 1 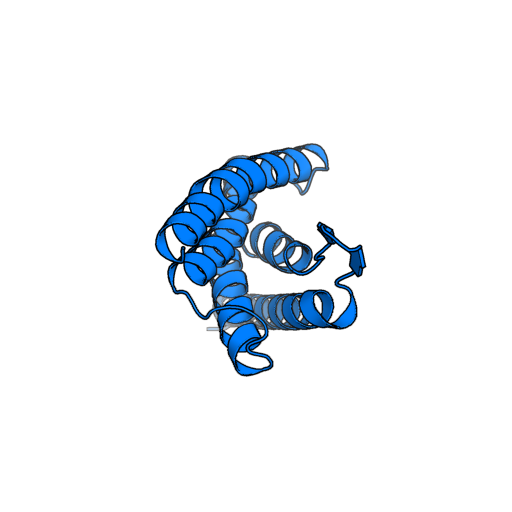89 ? -1.028 -0.537 3.494 1.00 91.62 89 GLY A O 1
ATOM 667 N N . PHE A 1 90 ? 0.991 -1.443 3.918 1.00 94.06 90 PHE A N 1
ATOM 668 C CA . PHE A 1 90 ? 1.086 -0.958 5.292 1.00 94.06 90 PHE A CA 1
ATOM 669 C C . PHE A 1 90 ? 1.121 0.572 5.362 1.00 94.06 90 PHE A C 1
ATOM 671 O O . PHE A 1 90 ? 0.291 1.180 6.038 1.00 94.06 90 PHE A O 1
ATOM 678 N N . LEU A 1 91 ? 2.056 1.198 4.644 1.00 92.12 91 LEU A N 1
ATOM 679 C CA . LEU A 1 91 ? 2.259 2.646 4.655 1.00 92.12 91 LEU A CA 1
ATOM 680 C C . LEU A 1 91 ? 1.044 3.384 4.090 1.00 92.12 91 LEU A C 1
ATOM 682 O O . LEU A 1 91 ? 0.618 4.386 4.667 1.00 92.12 91 LEU A O 1
ATOM 686 N N . ALA A 1 92 ? 0.435 2.859 3.023 1.00 90.38 92 ALA A N 1
ATOM 687 C CA . ALA A 1 92 ? -0.807 3.396 2.479 1.00 90.38 92 ALA A CA 1
ATOM 688 C C . ALA A 1 92 ? -1.906 3.467 3.553 1.00 90.38 92 ALA A C 1
ATOM 690 O O . ALA A 1 92 ? -2.509 4.521 3.770 1.00 90.38 92 ALA A O 1
ATOM 691 N N . GLY A 1 93 ? -2.121 2.373 4.291 1.00 89.12 93 GLY A N 1
ATOM 692 C CA . GLY A 1 93 ? -3.104 2.343 5.372 1.00 89.12 93 GLY A CA 1
ATOM 693 C C . GLY A 1 93 ? -2.719 3.182 6.590 1.00 89.12 93 GLY A C 1
ATOM 694 O O . GLY A 1 93 ? -3.592 3.767 7.228 1.00 89.12 93 GLY A O 1
ATOM 695 N N . MET A 1 94 ? -1.428 3.290 6.903 1.00 90.50 94 MET A N 1
ATOM 696 C CA . MET A 1 94 ? -0.925 4.041 8.055 1.00 90.50 94 MET A CA 1
ATOM 697 C C . MET A 1 94 ? -1.146 5.549 7.903 1.00 90.50 94 MET A C 1
ATOM 699 O O . MET A 1 94 ? -1.586 6.198 8.850 1.00 90.50 94 MET A O 1
ATOM 703 N N . VAL A 1 95 ? -0.930 6.097 6.703 1.00 87.12 95 VAL A N 1
ATOM 704 C CA . VAL A 1 95 ? -1.161 7.524 6.420 1.00 87.12 95 VAL A CA 1
ATOM 705 C C . VAL A 1 95 ? -2.633 7.900 6.619 1.00 87.12 95 VAL A C 1
ATOM 707 O O . VAL A 1 95 ? -2.935 8.914 7.247 1.00 87.12 95 VAL A O 1
ATOM 710 N N . VAL A 1 96 ? -3.564 7.071 6.137 1.00 84.06 96 VAL A N 1
ATOM 711 C CA . VAL A 1 96 ? -5.006 7.309 6.328 1.00 84.06 96 VAL A CA 1
ATOM 712 C C . VAL A 1 96 ? -5.414 7.108 7.787 1.00 84.06 96 VAL A C 1
ATOM 714 O O . VAL A 1 96 ? -6.185 7.904 8.324 1.00 84.06 96 VAL A O 1
ATOM 717 N N . TYR A 1 97 ? -4.857 6.093 8.453 1.00 84.06 97 TYR A N 1
ATOM 718 C CA . TYR A 1 97 ? -5.113 5.833 9.868 1.00 84.06 97 TYR A CA 1
ATOM 719 C C . TYR A 1 97 ? -4.706 7.015 10.758 1.00 84.06 97 TYR A C 1
ATOM 721 O O . TYR A 1 97 ? -5.467 7.412 11.641 1.00 84.06 97 TYR A O 1
ATOM 729 N N . TRP A 1 98 ? -3.543 7.617 10.503 1.00 80.81 98 TRP A N 1
ATOM 730 C CA . TRP A 1 98 ? -3.062 8.776 11.254 1.00 80.81 98 TRP A CA 1
ATOM 731 C C . TRP A 1 98 ? -3.815 10.061 10.951 1.00 80.81 98 TRP A C 1
ATOM 733 O O . TRP A 1 98 ? -4.097 10.825 11.870 1.00 80.81 98 TRP A O 1
ATOM 743 N N . ASN A 1 99 ? -4.188 10.295 9.694 1.00 77.56 99 ASN A N 1
ATOM 744 C CA . ASN A 1 99 ? -4.877 11.528 9.334 1.00 77.56 99 ASN A CA 1
ATOM 745 C C . ASN A 1 99 ? -6.321 11.576 9.874 1.00 77.56 99 ASN A C 1
ATOM 747 O O . ASN A 1 99 ? -6.931 12.641 9.857 1.00 77.56 99 ASN A O 1
ATOM 751 N N . LYS A 1 100 ? -6.907 10.433 10.296 1.00 68.44 100 LYS A N 1
ATOM 752 C CA . LYS A 1 100 ? -8.337 10.258 10.670 1.00 68.44 100 LYS A CA 1
ATOM 753 C C . LYS A 1 100 ? -9.342 10.849 9.664 1.00 68.44 100 LYS A C 1
ATOM 755 O O . LYS A 1 100 ? -10.541 10.910 9.929 1.00 68.44 100 LYS A O 1
ATOM 760 N N . SER A 1 101 ? -8.854 11.283 8.510 1.00 59.41 101 SER A N 1
ATOM 761 C CA . SER A 1 101 ? -9.597 11.998 7.497 1.00 59.41 101 SER A CA 1
ATOM 762 C C . SER A 1 101 ? -10.152 10.996 6.502 1.00 59.41 101 SER A C 1
ATOM 764 O O . SER A 1 101 ? -9.626 9.892 6.331 1.00 59.41 101 SER A O 1
ATOM 766 N N . ARG A 1 102 ? -11.245 11.378 5.846 1.00 66.25 102 ARG A N 1
ATOM 767 C CA . ARG A 1 102 ? -11.809 10.593 4.747 1.00 66.25 102 ARG A CA 1
ATOM 768 C C . ARG A 1 102 ? -10.768 10.490 3.627 1.00 66.25 102 ARG A C 1
ATOM 770 O O . ARG A 1 102 ? -9.792 11.237 3.601 1.00 66.25 102 ARG A O 1
ATOM 777 N N . LEU A 1 103 ? -10.975 9.539 2.717 1.00 69.31 103 LEU A N 1
ATOM 778 C CA . LEU A 1 103 ? -10.157 9.379 1.516 1.00 69.31 103 LEU A CA 1
ATOM 779 C C . LEU A 1 103 ? -10.163 10.675 0.695 1.00 69.31 103 LEU A C 1
ATOM 781 O O . LEU A 1 103 ? -11.036 10.885 -0.141 1.00 69.31 103 LEU A O 1
ATOM 785 N N . ASN A 1 104 ? -9.187 11.539 0.960 1.00 79.69 104 ASN A N 1
ATOM 786 C CA . ASN A 1 104 ? -8.980 12.780 0.237 1.00 79.69 104 ASN A CA 1
ATOM 787 C C . ASN A 1 104 ? -7.922 12.545 -0.845 1.00 79.69 104 ASN A C 1
ATOM 789 O O . ASN A 1 104 ? -6.938 11.841 -0.585 1.00 79.69 104 ASN A O 1
ATOM 793 N N . PRO A 1 105 ? -8.056 13.180 -2.025 1.00 80.00 105 PRO A N 1
ATOM 794 C CA . PRO A 1 105 ? -7.069 13.049 -3.095 1.00 80.00 105 PRO A CA 1
ATOM 795 C C . PRO A 1 105 ? -5.668 13.444 -2.613 1.00 80.00 105 PRO A C 1
ATOM 797 O O . PRO A 1 105 ? -4.696 12.778 -2.941 1.00 80.00 105 PRO A O 1
ATOM 800 N N . LEU A 1 106 ? -5.568 14.442 -1.728 1.00 83.12 106 LEU A N 1
ATOM 801 C CA . LEU A 1 106 ? -4.297 14.860 -1.137 1.00 83.12 106 LEU A CA 1
ATOM 802 C C . LEU A 1 106 ? -3.640 13.751 -0.294 1.00 83.12 106 LEU A C 1
ATOM 804 O O . LEU A 1 106 ? -2.441 13.520 -0.397 1.00 83.12 106 LEU A O 1
ATOM 808 N N . THR A 1 107 ? -4.418 13.029 0.518 1.00 82.38 107 THR A N 1
ATOM 809 C CA . THR A 1 107 ? -3.909 11.934 1.364 1.00 82.38 107 THR A CA 1
ATOM 810 C C . THR A 1 107 ? -3.486 10.726 0.523 1.00 82.38 107 THR A C 1
ATOM 812 O O . THR A 1 107 ? -2.476 10.085 0.823 1.00 82.38 107 THR A O 1
ATOM 815 N N . ALA A 1 108 ? -4.209 10.449 -0.566 1.00 82.94 108 ALA A N 1
ATOM 816 C CA . ALA A 1 108 ? -3.831 9.430 -1.541 1.00 82.94 108 ALA A CA 1
ATOM 817 C C . ALA A 1 108 ? -2.507 9.785 -2.241 1.00 82.94 108 ALA A C 1
ATOM 819 O O . ALA A 1 108 ? -1.600 8.959 -2.281 1.00 82.94 108 ALA A O 1
ATOM 820 N N . THR A 1 109 ? -2.336 11.031 -2.696 1.00 84.06 109 THR A N 1
ATOM 821 C CA . THR A 1 109 ? -1.083 11.471 -3.327 1.00 84.06 109 THR A CA 1
ATOM 822 C C . THR A 1 109 ? 0.088 11.438 -2.348 1.00 84.06 109 THR A C 1
ATOM 824 O O . THR A 1 109 ? 1.139 10.903 -2.681 1.00 84.06 109 THR A O 1
ATOM 827 N N . VAL A 1 110 ? -0.085 11.934 -1.117 1.00 86.62 110 VAL A N 1
ATOM 828 C CA . VAL A 1 110 ? 0.977 11.922 -0.092 1.00 86.62 110 VAL A CA 1
ATOM 829 C C . VAL A 1 110 ? 1.420 10.497 0.231 1.00 86.62 110 VAL A C 1
ATOM 831 O O . VAL A 1 110 ? 2.615 10.219 0.271 1.00 86.62 110 VAL A O 1
ATOM 834 N N . SER A 1 111 ? 0.474 9.577 0.427 1.00 86.81 111 SER A N 1
ATOM 835 C CA . SER A 1 111 ? 0.812 8.174 0.683 1.00 86.81 111 SER A CA 1
ATOM 836 C C . SER A 1 111 ? 1.450 7.486 -0.526 1.00 86.81 111 SER A C 1
ATOM 838 O O . SER A 1 111 ? 2.381 6.708 -0.337 1.00 86.81 111 SER A O 1
ATOM 840 N N . GLY A 1 112 ? 1.027 7.808 -1.752 1.00 85.75 112 GLY A N 1
ATOM 841 C CA . GLY A 1 112 ? 1.659 7.326 -2.982 1.00 85.75 112 GLY A CA 1
ATOM 842 C C . GLY A 1 112 ? 3.099 7.821 -3.141 1.00 85.75 112 GLY A C 1
ATOM 843 O O . GLY A 1 112 ? 3.990 7.038 -3.452 1.00 85.75 112 GLY A O 1
ATOM 844 N N . VAL A 1 113 ? 3.364 9.097 -2.855 1.00 88.38 113 VAL A N 1
ATOM 845 C CA . VAL A 1 113 ? 4.725 9.661 -2.882 1.00 88.38 113 VAL A CA 1
ATOM 846 C C . VAL A 1 113 ? 5.591 9.040 -1.785 1.00 88.38 113 VAL A C 1
ATOM 848 O O . VAL A 1 113 ? 6.711 8.614 -2.055 1.00 88.38 113 VAL A O 1
ATOM 851 N N . LEU A 1 114 ? 5.064 8.919 -0.563 1.00 89.69 114 LEU A N 1
ATOM 852 C CA . LEU A 1 114 ? 5.784 8.334 0.568 1.00 89.69 114 LEU A CA 1
ATOM 853 C C . LEU A 1 114 ? 6.176 6.875 0.306 1.00 89.69 114 LEU A C 1
ATOM 855 O O . LEU A 1 114 ? 7.320 6.486 0.528 1.00 89.69 114 LEU A O 1
ATOM 859 N N . THR A 1 115 ? 5.231 6.070 -0.175 1.00 88.25 115 THR A N 1
ATOM 860 C CA . THR A 1 115 ? 5.474 4.662 -0.516 1.00 88.25 115 THR A CA 1
ATOM 861 C C . THR A 1 115 ? 6.417 4.532 -1.708 1.00 88.25 115 THR A C 1
ATOM 863 O O . THR A 1 115 ? 7.313 3.695 -1.675 1.00 88.25 115 THR A O 1
ATOM 866 N N . SER A 1 116 ? 6.314 5.406 -2.711 1.00 85.75 116 SER A N 1
ATOM 867 C CA . SER A 1 116 ? 7.240 5.420 -3.848 1.00 85.75 116 SER A CA 1
ATOM 868 C C . SER A 1 116 ? 8.675 5.730 -3.411 1.00 85.75 116 SER A C 1
ATOM 870 O O . SER A 1 116 ? 9.603 5.041 -3.824 1.00 85.75 116 SER A O 1
ATOM 872 N N . ILE A 1 117 ? 8.878 6.703 -2.519 1.00 88.81 117 ILE 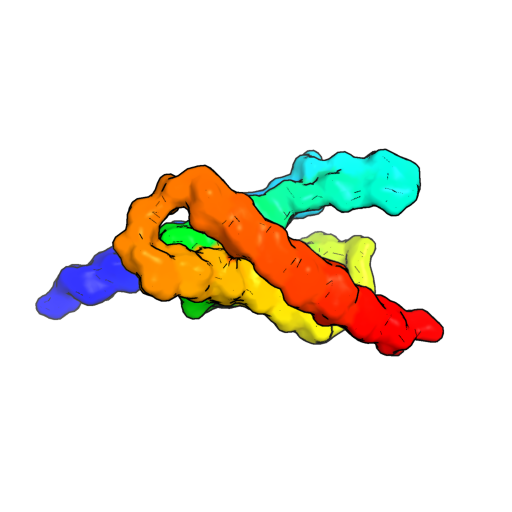A N 1
ATOM 873 C CA . ILE A 1 117 ? 10.216 7.033 -2.009 1.00 88.81 117 ILE A CA 1
ATOM 874 C C . ILE A 1 117 ? 10.751 5.905 -1.120 1.00 88.81 117 ILE A C 1
ATOM 876 O O . ILE A 1 117 ? 11.835 5.384 -1.363 1.00 88.81 117 ILE A O 1
ATOM 880 N N . LEU A 1 118 ? 9.995 5.489 -0.104 1.00 89.50 118 LEU A N 1
ATOM 881 C CA . LEU A 1 118 ? 10.490 4.506 0.859 1.00 89.50 118 LEU A CA 1
ATOM 882 C C . LEU A 1 118 ? 10.607 3.113 0.241 1.00 89.50 118 LEU A C 1
ATOM 884 O O . LEU A 1 118 ? 11.657 2.484 0.303 1.00 89.50 118 LEU A O 1
ATOM 888 N N . CYS A 1 119 ? 9.536 2.616 -0.364 1.00 85.81 119 CYS A N 1
ATOM 889 C CA . CYS A 1 119 ? 9.494 1.239 -0.829 1.00 85.81 119 CYS A CA 1
ATOM 890 C C . CYS A 1 119 ? 10.111 1.086 -2.222 1.00 85.81 119 CYS A C 1
ATOM 892 O O . CYS A 1 119 ? 10.911 0.177 -2.424 1.00 85.81 119 CYS A O 1
ATOM 894 N N . SER A 1 120 ? 9.776 1.960 -3.176 1.00 82.94 120 SER A N 1
ATOM 895 C CA . SER A 1 120 ? 10.261 1.797 -4.555 1.00 82.94 120 SER A CA 1
ATOM 896 C C . SER A 1 120 ? 11.682 2.330 -4.765 1.00 82.94 120 SER A C 1
ATOM 898 O O . SER A 1 120 ? 12.452 1.691 -5.472 1.00 82.94 120 SER A O 1
ATOM 900 N N . LEU A 1 121 ? 12.077 3.452 -4.148 1.00 82.69 121 LEU A N 1
ATOM 901 C CA . LEU A 1 121 ? 13.437 3.985 -4.322 1.00 82.69 121 LEU A CA 1
ATOM 902 C C . LEU A 1 121 ? 14.444 3.403 -3.330 1.00 82.69 121 LEU A C 1
ATOM 904 O O . LEU A 1 121 ? 15.538 3.052 -3.756 1.00 82.69 121 LEU A O 1
ATOM 908 N N . LEU A 1 122 ? 14.121 3.289 -2.038 1.00 86.56 122 LEU A N 1
ATOM 909 C CA . LEU A 1 122 ? 15.094 2.795 -1.052 1.00 86.56 122 LEU A CA 1
ATOM 910 C C . LEU A 1 122 ? 15.107 1.269 -0.990 1.00 86.56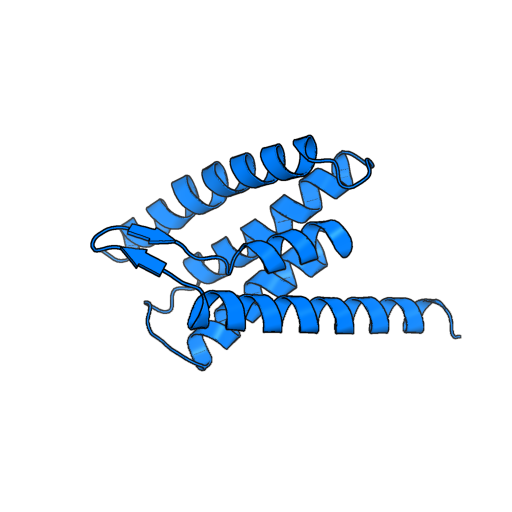 122 LEU A C 1
ATOM 912 O O . LEU A 1 122 ? 16.125 0.654 -1.299 1.00 86.56 122 LEU A O 1
ATOM 916 N N . LEU A 1 123 ? 13.981 0.654 -0.612 1.00 84.31 123 LEU A N 1
ATOM 917 C CA . LEU A 1 123 ? 13.936 -0.792 -0.395 1.00 84.31 123 LEU A CA 1
ATOM 918 C C . LEU A 1 123 ? 14.174 -1.552 -1.700 1.00 84.31 123 LEU A C 1
ATOM 920 O O . LEU A 1 123 ? 15.061 -2.395 -1.754 1.00 84.31 123 LEU A O 1
ATOM 924 N N . MET A 1 124 ? 13.424 -1.251 -2.763 1.00 83.38 124 MET A N 1
ATOM 925 C CA . MET A 1 124 ? 13.547 -2.010 -4.008 1.00 83.38 124 MET A CA 1
ATOM 926 C C . MET A 1 124 ? 14.930 -1.859 -4.651 1.00 83.38 124 MET A C 1
ATOM 928 O O . MET A 1 124 ? 15.491 -2.865 -5.078 1.00 83.38 124 MET A O 1
ATOM 932 N N . SER A 1 125 ? 15.526 -0.659 -4.642 1.00 83.44 125 SER A N 1
ATOM 933 C CA . SER A 1 125 ? 16.905 -0.471 -5.123 1.00 83.44 125 SER A CA 1
ATOM 934 C C . SER A 1 125 ? 17.925 -1.222 -4.269 1.00 83.44 125 SER A C 1
ATOM 936 O O . SER A 1 125 ? 18.836 -1.838 -4.817 1.00 83.44 125 SER A O 1
ATOM 938 N N . PHE A 1 126 ? 17.759 -1.231 -2.942 1.00 86.25 126 PHE A N 1
ATOM 939 C CA . PHE A 1 126 ? 18.628 -1.991 -2.044 1.00 86.25 126 PHE A CA 1
ATOM 940 C C . PHE A 1 126 ? 18.560 -3.497 -2.333 1.00 86.25 126 PHE A C 1
ATOM 942 O O . PHE A 1 126 ? 19.593 -4.141 -2.501 1.00 86.25 126 PHE A O 1
ATOM 949 N N . TRP A 1 127 ? 17.359 -4.061 -2.483 1.00 84.75 127 TRP A N 1
ATOM 950 C CA . TRP A 1 127 ? 17.197 -5.483 -2.804 1.00 84.75 127 TRP A CA 1
ATOM 951 C C . TRP A 1 127 ? 17.738 -5.844 -4.184 1.00 84.75 127 TRP A C 1
ATOM 953 O O . TRP A 1 127 ? 18.338 -6.902 -4.348 1.00 84.75 127 TRP A O 1
ATO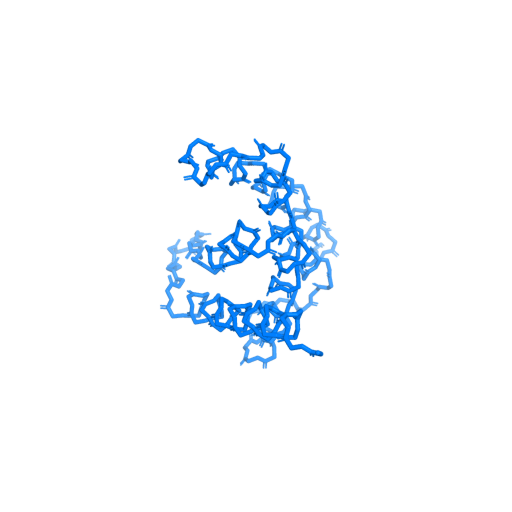M 963 N N . LEU A 1 128 ? 17.566 -4.961 -5.169 1.00 80.06 128 LEU A N 1
ATOM 964 C CA . LEU A 1 128 ? 18.145 -5.155 -6.495 1.00 80.06 128 LEU A CA 1
ATOM 965 C C . LEU A 1 128 ? 19.676 -5.153 -6.436 1.00 80.06 128 LEU A C 1
ATOM 967 O O . LEU A 1 128 ? 20.284 -6.001 -7.071 1.00 80.06 128 LEU A O 1
ATOM 971 N N . SER A 1 129 ? 20.294 -4.290 -5.625 1.00 83.25 129 SER A N 1
ATOM 972 C CA . SER A 1 129 ? 21.756 -4.279 -5.448 1.00 83.25 129 SER A CA 1
ATOM 973 C C . SER A 1 129 ? 22.331 -5.516 -4.750 1.00 83.25 129 SER A C 1
ATOM 975 O O . SER A 1 129 ? 23.534 -5.716 -4.785 1.00 83.25 129 SER A O 1
ATOM 977 N N . GLN A 1 130 ? 21.504 -6.336 -4.092 1.00 80.69 130 GLN A N 1
ATOM 978 C CA . GLN A 1 130 ? 21.940 -7.623 -3.533 1.00 80.69 130 GLN A CA 1
ATOM 979 C C . GLN A 1 130 ? 21.800 -8.784 -4.526 1.00 80.69 130 GLN A C 1
ATOM 981 O O . GLN A 1 130 ? 22.395 -9.839 -4.321 1.00 80.69 130 GLN A O 1
ATOM 986 N N . LEU A 1 131 ? 20.977 -8.612 -5.563 1.00 74.69 131 LEU A N 1
ATOM 987 C CA . LEU A 1 131 ? 20.711 -9.622 -6.590 1.00 74.69 131 LEU A CA 1
ATOM 988 C C . LEU A 1 131 ? 21.687 -9.542 -7.777 1.00 74.69 131 LEU A C 1
ATOM 990 O O . LEU A 1 131 ? 21.715 -10.478 -8.576 1.00 74.69 131 LEU A O 1
ATOM 994 N N . TRP A 1 132 ? 22.459 -8.456 -7.881 1.00 60.41 132 TRP A N 1
ATOM 995 C CA . TRP A 1 132 ? 23.458 -8.180 -8.917 1.00 60.41 132 TRP A CA 1
ATOM 996 C C . TRP A 1 132 ? 24.802 -7.850 -8.278 1.00 60.41 132 TRP A C 1
ATOM 998 O O . TRP A 1 132 ? 25.821 -8.384 -8.765 1.00 60.41 132 TRP A O 1
#

Sequence (132 aa):
MSQTNRNSIRKLTLAAVFMALAIVLTRFLSINVAVFRFGFGMVPVHLAGYLLGPFWGALTGLLADLIGLMINAGGTPHLGITFTTAMHGFLAGMVVYWNKSRLNPLTATVSGVLTSILCSLLLMSFWLSQLW

pLDDT: mean 83.68, std 9.9, range [45.38, 94.81]